Protein AF-A0A496TUV9-F1 (afdb_monomer)

pLDDT: mean 78.68, std 14.13, range [52.81, 96.31]

Sequence (77 aa):
MKKQQVILGFILIGVIWISCHNSKETPQIVARVGNAVLTREMVEREIPKDLSTMITQDKKRSFVRRWIDSEVLYQEA

Mean predicted aligned error: 12.13 Å

Radius of gyration: 23.84 Å; Cα contacts (8 Å, |Δi|>4): 35; chains: 1; bounding box: 32×50×61 Å

Secondary structure (DSSP, 8-state):
-HHHHHHHHHHHHHHHHTT---------EEEEETTEEEEHHHHHHHS-GGGTTT--HHHHHHHHHHHHHHHHHHHH-

Nearest PDB structures (foldseek):
  7wu7-assembly1_4  TM=2.506E-01  e=6.590E+00  Homo sapiens

Foldseek 3Di:
DVVVVVVVVVVVVVVVVVPPDDPPPDFAFPDDDPPDTDGPVNLCVVDPVVCPVVDDPVNSVVVVVVVNVVVVVVVVD

Solvent-accessible surface area (backbone atoms only — not comparable to full-atom values): 4900 Å² total; per-residue (Å²): 123,72,69,61,58,57,52,55,53,53,55,62,58,56,62,66,69,73,77,77,79,78,83,72,75,80,74,56,74,74,48,72,57,93,91,48,72,43,33,49,71,54,57,55,65,76,38,56,72,90,44,60,86,74,55,50,72,65,56,54,51,52,50,54,48,54,52,49,55,51,52,53,53,62,74,74,106

Structure (mmCIF, N/CA/C/O backbone):
data_AF-A0A496TUV9-F1
#
_entry.id   AF-A0A496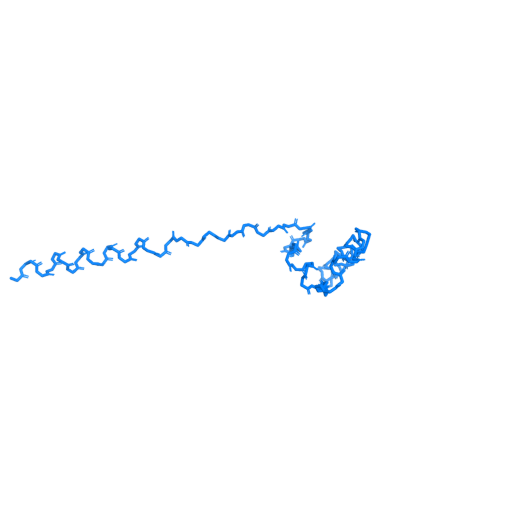TUV9-F1
#
loop_
_atom_site.group_PDB
_atom_site.id
_atom_site.type_symbol
_atom_site.label_atom_id
_atom_site.label_alt_id
_atom_site.label_comp_id
_atom_site.label_asym_id
_atom_site.label_entity_id
_atom_site.label_seq_id
_atom_site.pdbx_PDB_ins_code
_atom_site.Cartn_x
_atom_site.Cartn_y
_atom_site.Cartn_z
_atom_site.occupancy
_atom_site.B_iso_or_equiv
_atom_site.auth_seq_id
_atom_site.auth_comp_id
_atom_site.auth_asym_id
_atom_site.auth_atom_id
_atom_site.pdbx_PDB_model_num
ATOM 1 N N . MET A 1 1 ? 10.996 -39.790 42.741 1.00 52.81 1 MET A N 1
ATOM 2 C CA . MET A 1 1 ? 9.833 -39.102 42.129 1.00 52.81 1 MET A CA 1
ATOM 3 C C . MET A 1 1 ? 9.988 -37.575 42.011 1.00 52.81 1 MET A C 1
ATOM 5 O O . MET A 1 1 ? 9.439 -37.014 41.079 1.00 52.81 1 MET A O 1
ATOM 9 N N . LYS A 1 2 ? 10.772 -36.880 42.861 1.00 53.62 2 LYS A N 1
ATOM 10 C CA . LYS A 1 2 ? 10.976 -35.409 42.779 1.00 53.62 2 LYS A CA 1
ATOM 11 C C . LYS A 1 2 ? 11.781 -34.916 41.557 1.00 53.62 2 LYS A C 1
ATOM 13 O O . LYS A 1 2 ? 11.533 -33.821 41.074 1.00 53.62 2 LYS A O 1
ATOM 18 N N . LYS A 1 3 ? 12.704 -35.729 41.019 1.00 56.34 3 LYS A N 1
ATOM 19 C CA . LYS A 1 3 ? 13.569 -35.347 39.879 1.00 56.34 3 LYS A CA 1
ATOM 20 C C . LYS A 1 3 ? 12.808 -35.171 38.553 1.00 56.34 3 LYS A C 1
ATOM 22 O O . LYS A 1 3 ? 13.189 -34.327 37.756 1.00 56.34 3 LYS A O 1
ATOM 27 N N . GLN A 1 4 ? 11.715 -35.912 38.342 1.00 59.09 4 GLN A N 1
ATOM 28 C CA . GLN A 1 4 ? 10.900 -35.806 37.121 1.00 59.09 4 GLN A CA 1
ATOM 29 C C . GLN A 1 4 ? 10.118 -34.490 37.039 1.00 59.09 4 GLN A C 1
ATOM 31 O O . GLN A 1 4 ? 9.956 -33.956 35.947 1.00 59.09 4 GLN A O 1
ATOM 36 N N . GLN A 1 5 ? 9.685 -33.930 38.174 1.00 60.38 5 GLN A N 1
ATOM 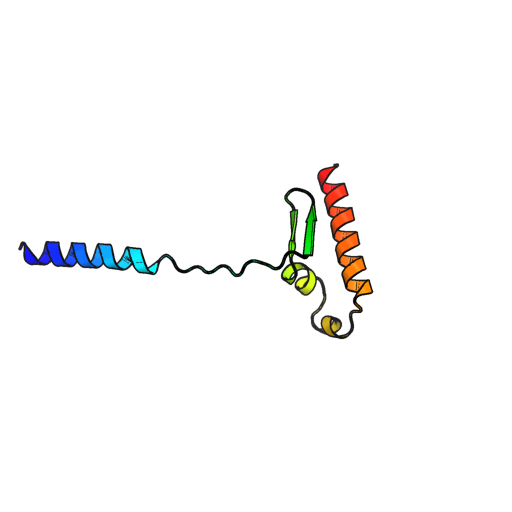37 C CA . GLN A 1 5 ? 8.940 -32.665 38.182 1.00 60.38 5 GLN A CA 1
ATOM 38 C C . GLN A 1 5 ? 9.828 -31.454 37.871 1.00 60.38 5 GLN A C 1
ATOM 40 O O . GLN A 1 5 ? 9.376 -30.502 37.243 1.00 60.38 5 GLN A O 1
ATOM 45 N N . VAL A 1 6 ? 11.113 -31.524 38.234 1.00 64.56 6 VAL A N 1
ATOM 46 C CA . VAL A 1 6 ? 12.094 -30.471 37.925 1.00 64.56 6 VAL A CA 1
ATOM 47 C C . VAL A 1 6 ? 12.398 -30.422 36.424 1.00 64.56 6 VAL A C 1
ATOM 49 O O . VAL A 1 6 ? 12.465 -29.342 35.846 1.00 64.56 6 VAL A O 1
ATOM 52 N N . ILE A 1 7 ? 12.521 -31.586 35.776 1.00 66.88 7 ILE A N 1
ATOM 53 C CA . ILE A 1 7 ? 12.787 -31.682 34.330 1.00 66.88 7 ILE A CA 1
ATOM 54 C C . ILE A 1 7 ? 11.585 -31.164 33.526 1.00 66.88 7 ILE A C 1
ATOM 56 O O . ILE A 1 7 ? 11.767 -30.421 32.564 1.00 66.88 7 ILE A O 1
ATOM 60 N N . LEU A 1 8 ? 10.358 -31.490 33.954 1.00 62.69 8 LEU A N 1
ATOM 61 C CA . LEU A 1 8 ? 9.138 -31.017 33.295 1.00 62.69 8 LEU A CA 1
ATOM 62 C C . LEU A 1 8 ? 9.003 -29.484 33.355 1.00 62.69 8 LEU A C 1
ATOM 64 O O . LEU A 1 8 ? 8.620 -28.863 32.367 1.00 62.69 8 L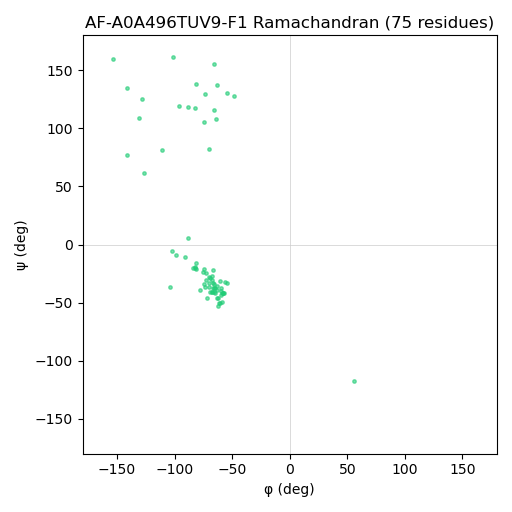EU A O 1
ATOM 68 N N . GLY A 1 9 ? 9.372 -28.871 34.486 1.00 65.06 9 GLY A N 1
ATOM 69 C CA . GLY A 1 9 ? 9.369 -27.413 34.643 1.00 65.06 9 GLY A CA 1
ATOM 70 C C . GLY A 1 9 ? 10.401 -26.705 33.758 1.00 65.06 9 GLY A C 1
ATOM 71 O O . GLY A 1 9 ? 10.107 -25.656 33.189 1.00 65.06 9 GLY A O 1
ATOM 72 N N . PHE A 1 10 ? 11.585 -27.298 33.580 1.00 66.00 10 PHE A N 1
ATOM 73 C CA . PHE A 1 10 ? 12.645 -26.724 32.742 1.00 66.00 10 PHE A CA 1
ATOM 74 C C . PHE A 1 10 ? 12.300 -26.761 31.245 1.00 66.00 10 PHE A C 1
ATOM 76 O O . PHE A 1 10 ? 12.590 -25.814 30.516 1.00 66.00 10 PHE A O 1
ATOM 83 N N . ILE A 1 11 ? 11.622 -27.823 30.796 1.00 69.50 11 ILE A N 1
ATOM 84 C CA . ILE A 1 11 ? 11.133 -27.944 29.414 1.00 69.50 11 ILE A CA 1
ATOM 85 C C . ILE A 1 11 ? 10.033 -26.911 29.139 1.00 69.50 11 ILE A C 1
ATOM 87 O O . ILE A 1 11 ? 10.049 -26.270 28.091 1.00 69.50 11 ILE A O 1
ATOM 91 N N . LEU A 1 12 ? 9.120 -26.690 30.092 1.00 62.22 12 LEU A N 1
ATOM 92 C CA . LEU A 1 12 ? 8.031 -25.721 29.939 1.00 62.22 12 LEU A CA 1
ATOM 93 C C . LEU A 1 12 ? 8.545 -24.276 29.786 1.00 62.22 12 LEU A C 1
ATOM 95 O O . LEU A 1 12 ? 7.993 -23.500 29.013 1.00 62.22 12 LEU A O 1
ATOM 99 N N . ILE A 1 13 ? 9.630 -23.928 30.483 1.00 65.44 13 ILE A N 1
ATOM 100 C CA . ILE A 1 13 ? 10.250 -22.594 30.422 1.00 65.44 13 ILE A CA 1
ATOM 101 C C . ILE A 1 13 ? 11.025 -22.386 29.109 1.00 65.44 13 ILE A C 1
ATOM 103 O O . ILE A 1 13 ? 11.018 -21.283 28.563 1.00 65.44 13 ILE A O 1
ATOM 107 N N . GLY A 1 14 ? 11.638 -23.441 28.559 1.00 63.06 14 GLY A N 1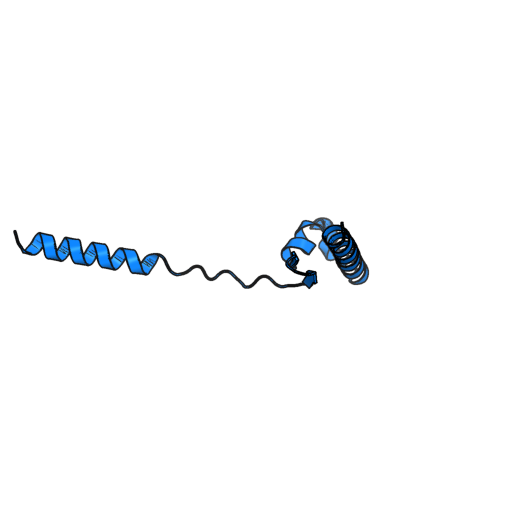
ATOM 108 C CA . GLY A 1 14 ? 12.396 -23.366 27.304 1.00 63.06 14 GLY A CA 1
AT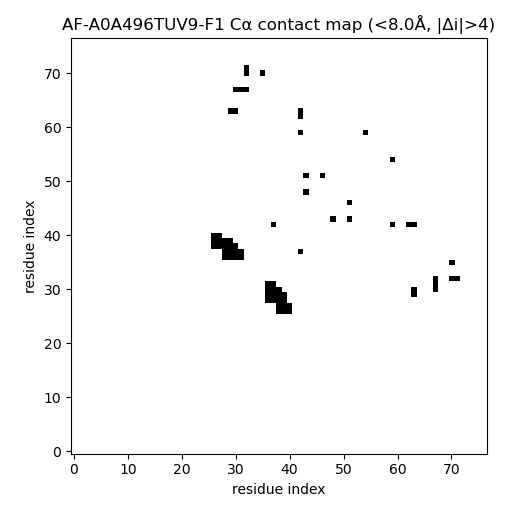OM 109 C C . GLY A 1 14 ? 11.540 -23.062 26.067 1.00 63.06 14 GLY A C 1
ATOM 110 O O . GLY A 1 14 ? 11.990 -22.356 25.167 1.00 63.06 14 GLY A O 1
ATOM 111 N N . VAL A 1 15 ? 10.285 -23.526 26.032 1.00 65.12 15 VAL A N 1
ATOM 112 C CA . VAL A 1 15 ? 9.385 -23.322 24.876 1.00 65.12 15 VAL A CA 1
ATOM 113 C C . VAL A 1 15 ? 8.895 -21.869 24.770 1.00 65.12 15 VAL A C 1
ATOM 115 O O . VAL A 1 15 ? 8.609 -21.391 23.674 1.00 65.12 15 VAL A O 1
ATOM 118 N N . ILE A 1 16 ? 8.868 -21.124 25.880 1.00 66.19 16 ILE A N 1
ATOM 119 C CA . ILE A 1 16 ? 8.388 -19.731 25.914 1.00 66.19 16 ILE A CA 1
ATOM 120 C C . ILE A 1 16 ? 9.356 -18.781 25.184 1.00 66.19 16 ILE A C 1
ATOM 122 O O . ILE A 1 16 ? 8.930 -17.778 24.614 1.00 66.19 16 ILE A O 1
ATOM 126 N N . TRP A 1 17 ? 10.650 -19.107 25.137 1.00 62.34 17 TRP A N 1
ATOM 127 C CA . TRP A 1 17 ? 11.670 -18.226 24.558 1.00 62.34 17 TRP A CA 1
ATOM 128 C C . TRP A 1 17 ? 11.783 -18.320 23.030 1.00 62.34 17 TRP A C 1
ATOM 130 O O . TRP A 1 17 ? 12.275 -17.390 22.397 1.00 62.34 17 TRP A O 1
ATOM 140 N N . ILE A 1 18 ? 11.287 -19.395 22.411 1.00 65.88 18 ILE A N 1
ATOM 141 C CA . ILE A 1 18 ? 11.406 -19.606 20.956 1.00 65.88 18 ILE A CA 1
ATOM 142 C C . ILE A 1 18 ? 10.331 -18.829 20.171 1.00 65.88 18 ILE A C 1
ATOM 144 O O . ILE A 1 18 ? 10.474 -18.601 18.973 1.00 65.88 18 ILE A O 1
ATOM 148 N N . SER A 1 19 ? 9.269 -18.353 20.829 1.00 63.88 19 SER A N 1
ATOM 149 C CA . SER A 1 19 ? 8.110 -17.778 20.132 1.00 63.88 19 SER A CA 1
ATOM 150 C C . SER A 1 19 ? 8.195 -16.271 19.836 1.00 63.88 19 SER A C 1
ATOM 152 O O . SER A 1 19 ? 7.219 -15.706 19.338 1.00 63.88 19 SER A O 1
ATOM 154 N N . CYS A 1 20 ? 9.314 -15.596 20.114 1.00 62.56 20 CYS A N 1
ATOM 155 C CA . CYS A 1 20 ? 9.399 -14.137 19.985 1.00 62.56 20 CYS A CA 1
ATOM 156 C C . CYS A 1 20 ? 10.569 -13.677 19.106 1.00 62.56 20 CYS A C 1
ATOM 158 O O . CYS A 1 20 ? 11.456 -12.948 19.541 1.00 62.56 20 CYS A O 1
ATOM 160 N N . HIS A 1 21 ? 10.562 -14.083 17.837 1.00 59.00 21 HIS A N 1
ATOM 161 C CA . HIS A 1 21 ? 11.359 -13.398 16.822 1.00 59.00 21 HIS A CA 1
ATOM 162 C C . HIS A 1 21 ? 10.599 -13.318 15.498 1.00 59.00 21 HIS A C 1
ATOM 164 O O . HIS A 1 21 ? 10.828 -14.083 14.569 1.00 59.00 21 HIS A O 1
ATOM 170 N N . ASN A 1 22 ? 9.646 -12.388 15.438 1.00 55.78 22 ASN A N 1
ATOM 171 C CA . ASN A 1 22 ? 8.996 -11.977 14.198 1.00 55.78 22 ASN A CA 1
ATOM 172 C C . ASN A 1 22 ? 9.445 -10.542 13.906 1.00 55.78 22 ASN A C 1
ATOM 174 O O . ASN A 1 22 ? 8.754 -9.578 14.241 1.00 55.78 22 ASN A O 1
ATOM 178 N N . SER A 1 23 ? 10.640 -10.391 13.331 1.00 56.28 23 SER A N 1
ATOM 179 C CA . SER A 1 23 ? 11.088 -9.123 12.758 1.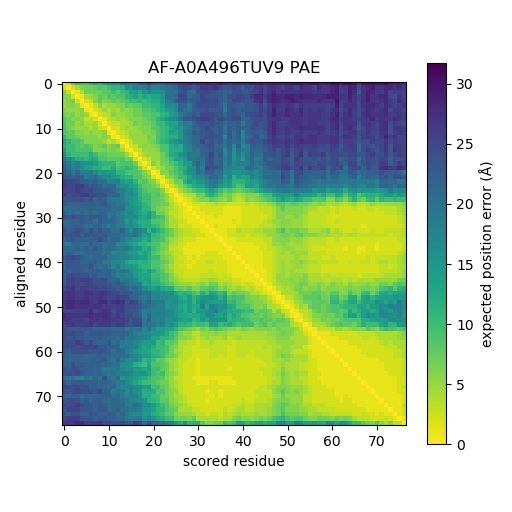00 56.28 23 SER A CA 1
ATOM 180 C C . SER A 1 23 ? 10.269 -8.863 11.496 1.00 56.28 23 SER A C 1
ATOM 182 O O . SER A 1 23 ? 10.672 -9.202 10.386 1.00 56.28 23 SER A O 1
ATOM 184 N N . LYS A 1 24 ? 9.061 -8.322 11.667 1.00 63.28 24 LYS A N 1
ATOM 185 C CA . LYS A 1 24 ? 8.293 -7.796 10.542 1.00 63.28 24 LYS A CA 1
ATOM 186 C C . LYS A 1 24 ? 9.091 -6.619 9.996 1.00 63.28 24 LYS A C 1
ATOM 188 O O . LYS A 1 24 ? 9.194 -5.596 10.671 1.00 63.28 24 LYS A O 1
ATOM 193 N N . GLU A 1 25 ? 9.699 -6.792 8.825 1.00 69.75 25 GLU A N 1
ATOM 194 C CA . GLU A 1 25 ? 10.298 -5.686 8.085 1.00 69.75 25 GLU A CA 1
ATOM 195 C C . GLU A 1 25 ? 9.279 -4.546 8.027 1.00 69.75 25 GLU A C 1
ATOM 197 O O . GLU A 1 25 ? 8.104 -4.767 7.717 1.00 69.75 25 GLU A O 1
ATOM 202 N N . THR A 1 26 ? 9.688 -3.339 8.419 1.00 74.44 26 THR A N 1
ATOM 203 C CA . THR A 1 26 ? 8.790 -2.187 8.380 1.00 74.44 26 THR A CA 1
ATOM 204 C C . THR A 1 26 ? 8.464 -1.892 6.922 1.00 74.44 26 THR A C 1
ATOM 206 O O . THR A 1 26 ? 9.383 -1.534 6.180 1.00 74.44 26 THR A O 1
ATOM 209 N N . PRO A 1 27 ? 7.195 -2.030 6.500 1.00 80.75 27 PRO A N 1
ATOM 210 C CA . PRO A 1 27 ? 6.832 -1.869 5.103 1.00 80.75 27 PRO A CA 1
ATOM 211 C C . PRO A 1 27 ? 7.128 -0.439 4.666 1.00 80.75 27 PRO A C 1
ATOM 213 O O . PRO A 1 27 ? 6.846 0.521 5.392 1.00 80.75 27 PRO A O 1
AT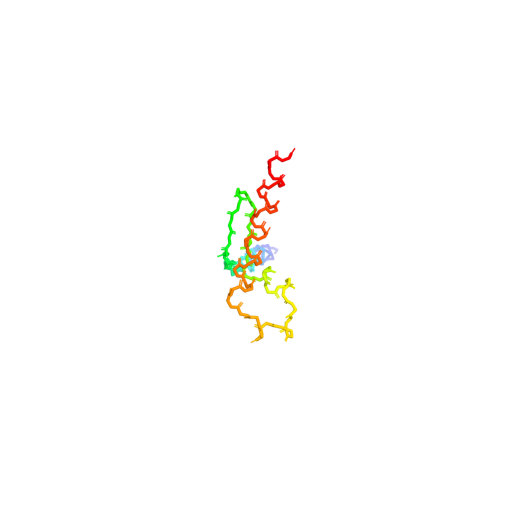OM 216 N N . GLN A 1 28 ? 7.703 -0.282 3.476 1.00 90.31 28 GLN A N 1
ATOM 217 C CA . GLN A 1 28 ? 8.074 1.039 2.994 1.00 90.31 28 GLN A CA 1
ATOM 218 C C . GLN A 1 28 ? 6.823 1.803 2.558 1.00 90.31 28 GLN A C 1
ATOM 220 O O . GLN A 1 28 ? 6.242 1.535 1.507 1.00 90.31 28 GLN A O 1
ATOM 225 N N . ILE A 1 29 ? 6.407 2.775 3.369 1.00 93.12 29 ILE A N 1
ATOM 226 C CA . ILE A 1 29 ? 5.216 3.587 3.106 1.00 93.12 29 ILE A CA 1
ATOM 227 C C . ILE A 1 29 ? 5.498 4.577 1.970 1.00 93.12 29 ILE A C 1
ATOM 229 O O . ILE A 1 29 ? 6.481 5.315 2.006 1.00 93.12 29 ILE A O 1
ATOM 233 N N . VAL A 1 30 ? 4.612 4.599 0.974 1.00 93.00 30 VAL A N 1
ATOM 234 C CA . VAL A 1 30 ? 4.660 5.507 -0.184 1.00 93.00 30 VAL A CA 1
ATOM 235 C C . VAL A 1 30 ? 3.623 6.624 -0.050 1.00 93.00 30 VAL A C 1
ATOM 237 O O . VAL A 1 30 ? 3.910 7.760 -0.417 1.00 93.00 30 VAL A O 1
ATOM 240 N N . ALA A 1 31 ? 2.441 6.322 0.495 1.00 94.31 31 ALA A N 1
ATOM 241 C CA . ALA A 1 31 ? 1.399 7.304 0.796 1.00 94.31 31 ALA A CA 1
ATOM 242 C C . ALA A 1 31 ? 0.493 6.831 1.949 1.00 94.31 31 ALA A C 1
ATOM 244 O O . ALA A 1 31 ? 0.424 5.636 2.247 1.00 94.31 31 ALA A O 1
ATOM 245 N N . ARG A 1 32 ? -0.208 7.769 2.596 1.00 94.62 32 ARG A N 1
ATOM 246 C CA . ARG A 1 32 ? -1.211 7.504 3.639 1.00 94.62 32 ARG A CA 1
ATOM 247 C C . ARG A 1 32 ? -2.384 8.472 3.490 1.00 94.62 32 ARG A C 1
ATOM 249 O O . ARG A 1 32 ? -2.151 9.669 3.345 1.00 94.62 32 ARG A O 1
ATOM 256 N N . VAL A 1 33 ? -3.608 7.956 3.578 1.00 95.81 33 VAL A N 1
ATOM 257 C CA . VAL A 1 33 ? -4.856 8.736 3.595 1.00 95.81 33 VAL A CA 1
ATOM 258 C C . VAL A 1 33 ? -5.693 8.230 4.767 1.00 95.81 33 VAL A C 1
ATOM 260 O O . VAL A 1 33 ? -6.154 7.090 4.760 1.00 95.81 33 VAL A O 1
ATOM 263 N N . GLY A 1 34 ? -5.819 9.034 5.825 1.00 92.75 34 GLY A N 1
ATOM 264 C CA . GLY A 1 34 ? -6.438 8.593 7.078 1.00 92.75 34 GLY A CA 1
ATOM 265 C C . GLY A 1 34 ? -5.751 7.341 7.641 1.00 92.75 34 GLY A C 1
ATOM 266 O O . GLY A 1 34 ? -4.554 7.359 7.945 1.00 92.75 34 GLY A O 1
ATOM 267 N N . ASN A 1 35 ? -6.513 6.248 7.741 1.00 92.19 35 ASN A N 1
ATOM 268 C CA . ASN A 1 35 ? -6.029 4.941 8.202 1.00 92.19 35 ASN A CA 1
ATOM 269 C C . ASN A 1 35 ? -5.524 4.028 7.070 1.00 92.19 35 ASN A C 1
ATOM 271 O O . ASN A 1 35 ? -4.902 3.002 7.349 1.00 92.19 35 ASN A O 1
ATOM 275 N N . ALA A 1 36 ? -5.763 4.382 5.806 1.00 94.62 36 ALA A N 1
ATOM 276 C CA . ALA A 1 36 ? -5.302 3.613 4.660 1.00 94.62 36 ALA A CA 1
ATOM 277 C C . ALA A 1 36 ? -3.835 3.928 4.341 1.00 94.62 36 ALA A C 1
ATOM 279 O O . ALA A 1 36 ? -3.395 5.083 4.364 1.00 94.62 36 ALA A O 1
ATOM 280 N N . VAL A 1 37 ? -3.061 2.887 4.033 1.00 95.56 37 VAL A N 1
ATOM 281 C CA . VAL A 1 37 ? -1.620 2.980 3.775 1.00 95.56 37 VAL A CA 1
ATOM 282 C C . VAL A 1 37 ? -1.297 2.300 2.457 1.00 95.56 37 VAL A C 1
ATOM 284 O O . VAL A 1 37 ? -1.575 1.116 2.286 1.00 95.56 37 VAL A O 1
ATOM 287 N N . LEU A 1 38 ? -0.640 3.037 1.565 1.00 94.12 38 LEU A N 1
ATOM 288 C CA . LEU A 1 38 ? -0.064 2.500 0.342 1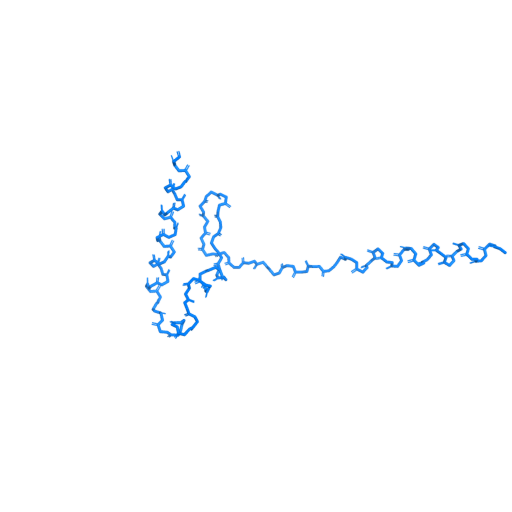.00 94.12 38 LEU A CA 1
ATOM 289 C C . LEU A 1 38 ? 1.417 2.209 0.570 1.00 94.12 38 LEU A C 1
ATOM 291 O O . LEU A 1 38 ? 2.202 3.122 0.849 1.00 94.12 38 LEU A O 1
ATOM 295 N N . THR A 1 39 ? 1.810 0.946 0.430 1.00 93.94 39 THR A N 1
ATOM 296 C CA . THR A 1 39 ? 3.206 0.516 0.582 1.00 93.94 39 THR A CA 1
ATOM 297 C C . THR A 1 39 ? 3.876 0.294 -0.771 1.00 93.94 39 THR A C 1
ATOM 299 O O . THR A 1 39 ? 3.208 0.117 -1.794 1.00 93.94 39 THR A O 1
ATOM 302 N N . ARG A 1 40 ? 5.212 0.281 -0.796 1.00 89.31 40 ARG A N 1
ATOM 303 C CA . ARG A 1 40 ? 5.982 0.001 -2.014 1.00 89.31 40 ARG A CA 1
ATOM 304 C C . ARG A 1 40 ? 5.604 -1.353 -2.607 1.00 89.31 40 ARG A C 1
ATOM 306 O O . ARG A 1 40 ? 5.400 -1.450 -3.810 1.00 89.31 40 ARG A O 1
ATOM 313 N N . GLU A 1 41 ? 5.426 -2.362 -1.766 1.00 87.44 41 GLU A N 1
ATOM 314 C CA . GLU A 1 41 ? 5.083 -3.718 -2.193 1.00 87.44 41 GLU A CA 1
ATOM 315 C C . GLU A 1 41 ? 3.670 -3.785 -2.794 1.00 87.44 41 GLU A C 1
ATOM 317 O O . GLU A 1 41 ? 3.380 -4.661 -3.601 1.00 87.44 41 GLU A O 1
ATOM 322 N N . MET A 1 42 ? 2.756 -2.890 -2.403 1.00 88.94 42 MET A N 1
ATOM 323 C CA . MET A 1 42 ? 1.444 -2.762 -3.053 1.00 88.94 42 MET A CA 1
ATOM 324 C C . MET A 1 42 ? 1.581 -2.130 -4.439 1.00 88.94 42 MET A C 1
ATOM 326 O O . MET A 1 42 ? 1.059 -2.668 -5.408 1.00 88.94 42 MET A O 1
ATOM 330 N N . VAL A 1 43 ? 2.351 -1.043 -4.552 1.00 87.94 43 VAL A N 1
ATOM 331 C CA . VAL A 1 43 ? 2.627 -0.384 -5.842 1.00 87.94 43 VAL A CA 1
ATOM 332 C C . VAL A 1 43 ? 3.276 -1.361 -6.830 1.00 87.94 43 VAL A C 1
ATOM 334 O O . VAL A 1 43 ? 2.919 -1.391 -8.003 1.00 87.94 43 VAL A O 1
ATOM 337 N N . GLU A 1 44 ? 4.218 -2.177 -6.360 1.00 84.25 44 GLU A N 1
ATOM 338 C CA . GLU A 1 44 ? 4.922 -3.177 -7.172 1.00 84.25 44 GLU A CA 1
ATOM 339 C C . GLU A 1 44 ? 4.081 -4.413 -7.509 1.00 84.25 44 GLU A C 1
ATOM 341 O O . GLU A 1 44 ? 4.406 -5.111 -8.464 1.00 84.25 44 GLU A O 1
ATOM 346 N N . ARG A 1 45 ? 3.016 -4.699 -6.752 1.00 85.06 45 ARG A N 1
ATOM 347 C CA . ARG A 1 45 ? 2.056 -5.764 -7.084 1.00 85.06 45 ARG A CA 1
ATOM 348 C C . ARG A 1 45 ? 1.085 -5.336 -8.176 1.00 85.06 45 ARG A C 1
ATOM 350 O O . ARG A 1 45 ? 0.786 -6.132 -9.059 1.00 85.06 45 ARG A O 1
ATOM 357 N N . GLU A 1 46 ? 0.639 -4.086 -8.129 1.00 80.56 46 GLU A N 1
ATOM 358 C CA . GLU A 1 46 ? -0.298 -3.529 -9.108 1.00 80.56 46 GLU A CA 1
ATOM 359 C C . GLU A 1 46 ? 0.371 -3.218 -10.454 1.00 80.56 46 GLU A C 1
ATOM 361 O O . GLU A 1 46 ? -0.276 -3.156 -11.499 1.00 80.56 46 GLU A O 1
ATOM 366 N N . ILE A 1 47 ? 1.688 -3.016 -10.433 1.00 77.94 47 ILE A N 1
ATOM 367 C CA . ILE A 1 47 ? 2.517 -2.868 -11.621 1.00 77.94 47 ILE A CA 1
ATOM 368 C C . ILE A 1 47 ? 2.985 -4.261 -12.066 1.00 77.94 47 ILE A C 1
ATOM 370 O O . ILE A 1 47 ? 3.746 -4.898 -11.339 1.00 77.94 47 ILE A O 1
ATOM 374 N N . PRO A 1 48 ? 2.631 -4.735 -13.275 1.00 71.06 48 PRO A N 1
ATOM 375 C CA . PRO A 1 48 ? 3.166 -5.991 -13.788 1.00 71.06 48 PRO A CA 1
ATOM 376 C C . PRO A 1 48 ? 4.699 -5.970 -13.766 1.00 71.06 48 PRO A C 1
ATOM 378 O O . PRO A 1 48 ? 5.317 -5.012 -14.240 1.00 71.06 48 PRO A O 1
ATOM 381 N N . LYS A 1 49 ? 5.325 -7.021 -13.220 1.00 65.94 49 LYS A N 1
ATOM 382 C CA . LYS A 1 49 ? 6.790 -7.096 -13.054 1.00 65.94 49 LYS A CA 1
ATOM 383 C C . LYS A 1 49 ? 7.538 -6.911 -14.376 1.00 65.94 49 LYS A C 1
ATOM 385 O O . LYS A 1 49 ? 8.580 -6.261 -14.389 1.00 65.94 49 LYS A O 1
ATOM 390 N N . ASP A 1 50 ? 6.949 -7.358 -15.478 1.00 65.31 50 ASP A N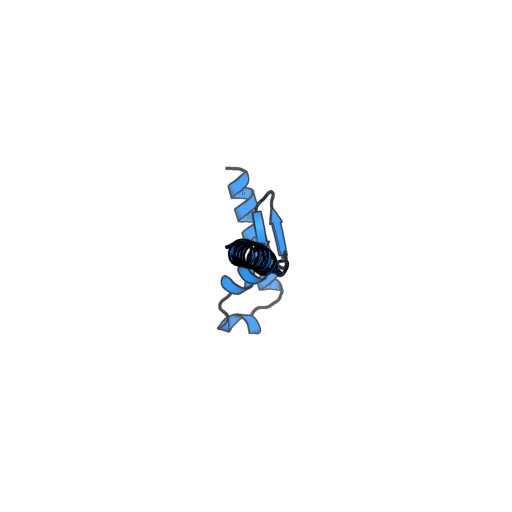 1
ATOM 391 C CA . ASP A 1 50 ? 7.500 -7.229 -16.832 1.00 65.31 50 ASP A CA 1
ATOM 392 C C . ASP A 1 50 ? 7.563 -5.770 -17.320 1.00 65.31 50 ASP A C 1
ATOM 394 O O . ASP A 1 50 ? 8.358 -5.425 -18.189 1.00 65.31 50 ASP A O 1
ATOM 398 N N . LEU A 1 51 ? 6.755 -4.886 -16.725 1.00 65.19 51 LEU A N 1
ATOM 399 C CA . LEU A 1 51 ? 6.733 -3.448 -16.998 1.00 65.19 51 LEU A CA 1
ATOM 400 C C . LEU A 1 51 ? 7.525 -2.639 -15.965 1.00 65.19 51 LEU A C 1
ATOM 402 O O . LEU A 1 51 ? 7.743 -1.446 -16.169 1.00 65.19 51 LEU A O 1
ATOM 406 N N . SER A 1 52 ? 7.973 -3.250 -14.865 1.00 64.75 52 SER A N 1
ATOM 407 C CA . SER A 1 52 ? 8.631 -2.545 -13.755 1.00 64.75 52 SER A CA 1
ATOM 408 C C . SER A 1 52 ? 9.919 -1.816 -14.166 1.00 64.75 52 SER A C 1
ATOM 410 O O . SER A 1 52 ? 10.207 -0.740 -13.637 1.00 64.75 52 SER A O 1
ATOM 412 N N . THR A 1 53 ? 10.641 -2.349 -15.156 1.00 67.00 53 THR A N 1
ATOM 413 C CA . THR A 1 53 ? 11.852 -1.764 -15.758 1.00 67.00 53 THR A CA 1
ATOM 414 C C . THR A 1 53 ? 11.554 -0.710 -16.827 1.00 67.00 53 THR A C 1
ATOM 416 O O . THR A 1 53 ? 12.405 0.126 -17.113 1.00 67.00 53 THR A O 1
ATOM 419 N N . MET A 1 54 ? 10.343 -0.714 -17.396 1.00 66.50 54 MET A N 1
ATOM 420 C CA . MET A 1 54 ? 9.895 0.219 -18.442 1.00 66.50 54 MET A CA 1
ATOM 421 C C . MET A 1 54 ? 8.989 1.340 -17.909 1.00 66.50 54 MET A C 1
ATOM 423 O O . MET A 1 54 ? 8.593 2.245 -18.648 1.00 66.50 54 MET A O 1
ATOM 427 N N . ILE A 1 55 ? 8.617 1.290 -16.630 1.00 74.69 55 ILE A N 1
ATOM 428 C CA . ILE A 1 55 ? 7.768 2.299 -16.008 1.00 74.69 55 ILE A CA 1
ATOM 429 C C . ILE A 1 55 ? 8.603 3.499 -15.576 1.00 74.69 55 ILE A C 1
ATOM 431 O O . ILE A 1 55 ? 9.452 3.427 -14.687 1.00 74.69 55 ILE A O 1
ATOM 435 N N . THR A 1 56 ? 8.289 4.640 -16.184 1.00 81.38 56 THR A N 1
ATOM 436 C CA . THR A 1 56 ? 8.846 5.934 -15.809 1.00 81.38 56 THR A CA 1
ATOM 437 C C . THR A 1 56 ? 8.397 6.340 -14.406 1.00 81.38 56 THR A C 1
ATOM 439 O O . THR A 1 56 ? 7.334 5.942 -13.913 1.00 81.38 56 THR A O 1
ATOM 442 N N . GLN A 1 57 ? 9.195 7.184 -13.756 1.00 82.56 57 GLN A N 1
ATOM 443 C CA . GLN A 1 57 ? 8.855 7.766 -12.457 1.00 82.56 57 GLN A CA 1
ATOM 444 C C . GLN A 1 57 ? 7.493 8.486 -12.485 1.00 82.56 57 GLN A C 1
ATOM 446 O O . GLN A 1 57 ? 6.737 8.412 -11.515 1.00 82.56 57 GLN A O 1
ATOM 451 N N . ASP A 1 58 ? 7.131 9.097 -13.616 1.00 84.06 58 ASP A N 1
ATOM 452 C CA . ASP A 1 58 ? 5.849 9.783 -13.802 1.00 84.06 58 ASP A CA 1
ATOM 453 C C . ASP A 1 58 ? 4.649 8.839 -13.761 1.00 84.06 58 ASP A C 1
ATOM 455 O O . ASP A 1 58 ? 3.610 9.171 -13.187 1.00 84.06 58 ASP A O 1
ATOM 459 N N . LYS A 1 59 ? 4.785 7.626 -14.307 1.00 82.69 59 LYS A N 1
ATOM 460 C CA . LYS A 1 59 ? 3.740 6.599 -14.216 1.00 82.69 59 LYS A CA 1
ATOM 461 C C . LYS A 1 59 ? 3.544 6.137 -12.772 1.00 82.69 59 LYS A C 1
ATOM 463 O O . LYS A 1 59 ? 2.399 6.011 -12.340 1.00 82.69 59 LYS A O 1
ATOM 468 N N . LYS A 1 60 ? 4.630 5.966 -12.004 1.00 85.31 60 LYS A N 1
ATOM 469 C CA . LYS A 1 60 ? 4.549 5.653 -10.562 1.00 85.31 60 LYS A CA 1
ATOM 470 C C . LYS A 1 60 ? 3.856 6.778 -9.795 1.00 85.31 60 LYS A C 1
ATOM 472 O O . LYS A 1 60 ? 2.939 6.519 -9.024 1.00 85.31 60 LYS A O 1
ATOM 477 N N . ARG A 1 61 ? 4.228 8.034 -10.062 1.00 89.31 61 ARG A N 1
ATOM 478 C CA . ARG A 1 61 ? 3.580 9.211 -9.462 1.00 89.31 61 ARG A CA 1
ATOM 479 C C . ARG A 1 61 ? 2.088 9.273 -9.802 1.00 89.31 61 ARG A C 1
ATOM 481 O O . ARG A 1 61 ? 1.271 9.524 -8.923 1.00 89.31 61 ARG A O 1
ATOM 488 N N . SER A 1 62 ? 1.734 9.002 -11.056 1.00 90.31 62 SER A N 1
ATOM 489 C CA . SER A 1 62 ? 0.343 8.995 -11.520 1.00 90.31 62 SER A CA 1
ATOM 490 C C . SER A 1 62 ? -0.483 7.888 -10.862 1.00 90.31 62 SER A C 1
ATOM 492 O O . SER A 1 62 ? -1.645 8.108 -10.541 1.00 90.31 62 SER A O 1
ATOM 494 N N . PHE A 1 63 ? 0.109 6.711 -10.633 1.00 90.94 63 PHE A N 1
ATOM 495 C CA . PHE A 1 63 ? -0.532 5.630 -9.884 1.00 90.94 63 PHE A CA 1
ATOM 496 C C . PHE A 1 63 ? -0.833 6.047 -8.444 1.00 90.94 63 PHE A C 1
ATOM 498 O O . PHE A 1 63 ? -1.982 5.970 -8.019 1.00 90.94 63 PHE A O 1
ATOM 505 N N . VAL A 1 64 ? 0.178 6.551 -7.727 1.00 93.31 64 VAL A N 1
ATOM 506 C CA . VAL A 1 64 ? 0.018 6.999 -6.335 1.00 93.31 64 VAL A CA 1
ATOM 507 C C . VAL A 1 64 ? -1.055 8.081 -6.238 1.00 93.31 64 VAL A C 1
ATOM 509 O O . VAL A 1 64 ? -1.891 8.024 -5.345 1.00 93.31 64 VAL A O 1
ATOM 512 N N . ARG A 1 65 ? -1.083 9.029 -7.184 1.00 95.31 65 ARG A N 1
ATOM 513 C CA . ARG A 1 65 ? -2.098 10.087 -7.211 1.00 95.31 65 ARG A CA 1
ATOM 514 C C . ARG A 1 65 ? -3.516 9.534 -7.361 1.00 95.31 65 ARG A C 1
ATOM 516 O O . ARG A 1 65 ? -4.358 9.851 -6.536 1.00 95.31 65 ARG A O 1
ATOM 523 N N . ARG A 1 66 ? -3.758 8.655 -8.341 1.00 94.50 66 ARG A N 1
ATOM 524 C CA . ARG A 1 66 ? -5.079 8.022 -8.520 1.00 94.50 66 ARG A CA 1
ATOM 525 C C . ARG A 1 66 ? -5.511 7.212 -7.302 1.00 94.50 66 ARG A C 1
ATOM 527 O O . ARG A 1 66 ? -6.690 7.198 -6.975 1.00 94.50 66 ARG A O 1
ATOM 534 N N . TRP A 1 67 ? -4.567 6.531 -6.653 1.00 95.50 67 TRP A N 1
ATOM 535 C CA . TRP A 1 67 ? -4.848 5.794 -5.425 1.00 95.50 67 TRP A CA 1
ATOM 536 C C . TRP A 1 67 ? -5.294 6.735 -4.299 1.00 95.50 67 TRP A C 1
ATOM 538 O O . TRP A 1 67 ? -6.313 6.474 -3.672 1.00 95.50 67 TRP A O 1
ATOM 548 N N . ILE A 1 68 ? -4.590 7.858 -4.098 1.00 96.06 68 ILE A N 1
ATOM 549 C CA . ILE A 1 68 ? -4.983 8.882 -3.116 1.00 96.06 68 ILE A CA 1
ATOM 550 C C . ILE A 1 68 ? -6.377 9.424 -3.439 1.00 96.06 68 ILE A C 1
ATOM 552 O O . ILE A 1 68 ? -7.220 9.451 -2.553 1.00 96.06 68 ILE A O 1
ATOM 556 N N . ASP A 1 69 ? -6.626 9.816 -4.691 1.00 96.31 69 ASP A N 1
ATOM 557 C CA . ASP A 1 69 ? -7.913 10.385 -5.107 1.00 96.31 69 ASP A CA 1
ATOM 558 C C . ASP A 1 69 ? -9.070 9.401 -4.842 1.00 96.31 69 ASP A C 1
ATOM 560 O O . ASP A 1 69 ? -10.123 9.789 -4.340 1.00 96.31 69 ASP A O 1
ATOM 564 N N . SER A 1 70 ? -8.855 8.111 -5.122 1.00 95.19 70 SER A N 1
ATOM 565 C CA . SER A 1 70 ? -9.826 7.051 -4.836 1.00 95.19 70 SER A CA 1
ATOM 566 C C . SER A 1 70 ? -10.074 6.875 -3.340 1.00 95.19 70 SER A C 1
ATOM 568 O O . SER A 1 70 ? -11.211 6.658 -2.936 1.00 95.19 70 SER A O 1
ATOM 570 N N . GLU A 1 71 ? -9.023 6.922 -2.527 1.00 96.00 71 GLU A N 1
ATOM 571 C CA . GLU A 1 71 ? -9.126 6.700 -1.085 1.00 96.00 71 GLU A CA 1
ATOM 572 C C . GLU A 1 71 ? -9.777 7.894 -0.376 1.00 96.00 71 GLU A C 1
ATOM 574 O O . GLU A 1 71 ? -10.577 7.706 0.535 1.00 96.00 71 GLU A O 1
ATOM 579 N N . VAL A 1 72 ? -9.496 9.119 -0.832 1.00 95.94 72 VAL A N 1
ATOM 580 C CA . VAL A 1 72 ? -10.191 10.329 -0.371 1.00 95.94 72 VAL A CA 1
ATOM 581 C C . VAL A 1 72 ? -11.682 10.217 -0.673 1.00 95.94 72 VAL A C 1
ATOM 583 O O . VAL A 1 72 ? -12.494 10.355 0.236 1.00 95.94 72 VAL A O 1
ATOM 586 N N . LEU A 1 73 ? -12.042 9.879 -1.915 1.00 95.31 73 LEU A N 1
ATOM 587 C CA . LEU A 1 73 ? -13.442 9.711 -2.304 1.00 95.31 73 LEU A CA 1
ATOM 588 C C . LEU A 1 73 ? -14.143 8.618 -1.483 1.00 95.31 73 LEU A C 1
ATOM 590 O O . LEU A 1 73 ? -15.292 8.788 -1.091 1.00 95.31 73 LEU A O 1
ATOM 594 N N . TYR A 1 74 ? -13.457 7.505 -1.217 1.00 94.56 74 TYR A N 1
ATOM 595 C CA . TYR A 1 74 ? -14.001 6.403 -0.424 1.00 94.56 74 TYR A CA 1
ATOM 596 C C . TYR A 1 74 ? -14.257 6.794 1.038 1.00 94.56 74 TYR A C 1
ATOM 598 O O . TYR A 1 74 ? -15.203 6.300 1.639 1.00 94.56 74 TYR A O 1
ATOM 606 N N . GLN A 1 75 ? -13.429 7.670 1.615 1.00 92.56 75 GLN A N 1
ATOM 607 C CA . GLN A 1 75 ? -13.597 8.140 2.995 1.00 92.56 75 GLN A CA 1
ATOM 608 C C . GLN A 1 75 ? -14.638 9.259 3.135 1.00 92.56 75 GLN A C 1
ATOM 610 O O . GLN A 1 75 ? -15.137 9.478 4.237 1.00 92.56 75 GLN A O 1
ATOM 615 N N . GLU A 1 76 ? -14.946 9.974 2.050 1.00 90.50 76 GLU A N 1
ATOM 616 C CA . GLU A 1 76 ? -15.985 11.012 2.015 1.00 90.50 76 GLU A CA 1
ATOM 617 C C . GLU A 1 76 ? -17.404 10.467 1.766 1.00 90.50 76 GLU A C 1
ATOM 619 O O . GLU A 1 76 ? -18.372 11.170 2.062 1.00 90.50 76 GLU A O 1
ATOM 624 N N . ALA A 1 77 ? -17.530 9.256 1.210 1.00 81.62 77 ALA A N 1
ATOM 625 C CA . ALA A 1 77 ? -18.805 8.599 0.898 1.00 81.62 77 ALA A CA 1
ATOM 626 C C . ALA A 1 77 ? -19.466 7.951 2.128 1.00 81.62 77 ALA A C 1
ATOM 628 O O . ALA A 1 77 ? -20.714 8.036 2.217 1.00 81.62 77 ALA A O 1
#